Protein AF-A0A6A5QYM5-F1 (afdb_monom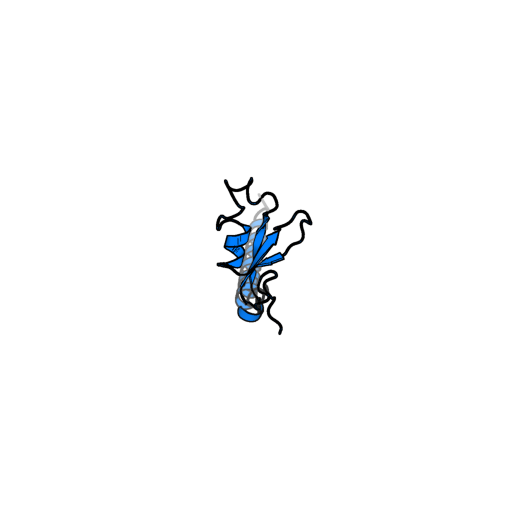er)

pLDDT: mean 82.28, std 14.34, range [40.88, 95.25]

Structure (mmCIF, N/CA/C/O backbone):
data_AF-A0A6A5QYM5-F1
#
_entry.id   AF-A0A6A5QYM5-F1
#
loop_
_atom_site.group_PDB
_atom_site.id
_atom_site.type_symbol
_atom_site.label_atom_id
_atom_site.label_alt_id
_atom_site.label_comp_id
_atom_site.label_asym_id
_atom_site.label_entity_id
_atom_site.label_seq_id
_atom_site.pdbx_PDB_ins_code
_atom_site.Cartn_x
_atom_site.Cartn_y
_atom_site.Cartn_z
_atom_site.occupancy
_atom_site.B_iso_or_equiv
_atom_site.auth_seq_id
_atom_site.auth_comp_id
_atom_site.auth_asym_id
_atom_site.auth_atom_id
_atom_site.pdbx_PDB_model_num
ATOM 1 N N . MET A 1 1 ? 19.200 -9.847 -5.127 1.00 55.03 1 MET A N 1
ATOM 2 C CA . MET A 1 1 ? 18.583 -8.742 -4.361 1.00 55.03 1 MET A CA 1
ATOM 3 C C . MET A 1 1 ? 17.318 -9.260 -3.692 1.00 55.03 1 MET A C 1
ATOM 5 O O . MET A 1 1 ? 16.563 -9.960 -4.362 1.00 55.03 1 MET A O 1
ATOM 9 N N . PRO A 1 2 ? 17.119 -9.016 -2.387 1.00 61.59 2 PRO A N 1
ATOM 10 C CA . PRO A 1 2 ? 15.967 -9.537 -1.659 1.00 61.59 2 PRO A CA 1
ATOM 11 C C . PRO A 1 2 ? 14.693 -8.757 -2.013 1.00 61.59 2 PRO A C 1
ATOM 13 O O . PRO A 1 2 ? 14.642 -7.534 -1.897 1.00 61.59 2 PRO A O 1
ATOM 16 N N . LYS A 1 3 ? 13.659 -9.480 -2.448 1.00 76.56 3 LYS A N 1
ATOM 17 C CA . LYS A 1 3 ? 12.299 -8.951 -2.634 1.00 76.56 3 LYS A CA 1
ATOM 18 C C . LYS A 1 3 ? 11.719 -8.622 -1.258 1.00 76.56 3 LYS A C 1
ATOM 20 O O . LYS A 1 3 ? 11.926 -9.395 -0.323 1.00 76.56 3 LYS A O 1
ATOM 25 N N . LYS A 1 4 ? 10.972 -7.519 -1.127 1.00 87.00 4 LYS A N 1
ATOM 26 C CA . LYS A 1 4 ? 10.243 -7.252 0.122 1.00 87.00 4 LYS A CA 1
ATOM 27 C C . LYS A 1 4 ? 9.220 -8.366 0.368 1.00 87.00 4 LYS A C 1
ATOM 29 O O . LYS A 1 4 ? 8.606 -8.885 -0.570 1.00 87.00 4 LYS A O 1
ATOM 34 N N . SER A 1 5 ? 9.071 -8.743 1.629 1.00 93.31 5 SER A N 1
ATOM 35 C CA . SER A 1 5 ? 8.081 -9.708 2.093 1.00 93.31 5 SER A CA 1
ATOM 36 C C . SER A 1 5 ? 6.788 -9.006 2.491 1.00 93.31 5 SER A C 1
ATOM 38 O O . SER A 1 5 ? 6.792 -7.866 2.951 1.00 93.31 5 SER A O 1
ATOM 40 N N . CYS A 1 6 ? 5.673 -9.704 2.289 1.00 94.94 6 CYS A N 1
ATOM 41 C CA . CYS A 1 6 ? 4.396 -9.327 2.880 1.00 94.94 6 CYS A CA 1
ATOM 42 C C . CYS A 1 6 ? 4.495 -9.399 4.412 1.00 94.94 6 CYS A C 1
ATOM 44 O O . CYS A 1 6 ? 4.929 -10.429 4.919 1.00 94.94 6 CYS A O 1
ATOM 46 N N . THR A 1 7 ? 4.047 -8.380 5.145 1.00 94.94 7 THR A N 1
ATOM 47 C CA . THR A 1 7 ? 4.062 -8.393 6.618 1.00 94.94 7 THR A CA 1
ATOM 48 C C . THR A 1 7 ? 3.182 -9.507 7.199 1.00 94.94 7 THR A C 1
ATOM 50 O O . THR A 1 7 ? 3.510 -10.072 8.232 1.00 94.94 7 THR A O 1
ATOM 53 N N . LEU A 1 8 ? 2.079 -9.866 6.530 1.00 94.00 8 LEU A N 1
ATOM 54 C CA . LEU A 1 8 ? 1.122 -10.844 7.065 1.00 94.00 8 LEU A CA 1
ATOM 55 C C . LEU A 1 8 ? 1.525 -12.292 6.773 1.00 94.00 8 LEU A C 1
ATOM 57 O O . LEU A 1 8 ? 1.569 -13.129 7.666 1.00 94.00 8 LEU A O 1
ATOM 61 N N . CYS A 1 9 ? 1.825 -12.608 5.511 1.00 94.75 9 CYS A N 1
ATOM 62 C CA . CYS A 1 9 ? 2.124 -13.982 5.092 1.00 94.75 9 CYS A CA 1
ATOM 63 C C . CYS A 1 9 ? 3.614 -14.252 4.872 1.00 94.75 9 CYS A C 1
ATOM 65 O O . CYS A 1 9 ? 3.969 -15.327 4.392 1.00 94.75 9 CYS A O 1
ATOM 67 N N . HIS A 1 10 ? 4.481 -13.267 5.133 1.00 94.38 10 HIS A N 1
ATOM 68 C CA . HIS A 1 10 ? 5.944 -13.341 5.003 1.00 94.38 10 HIS A CA 1
ATOM 69 C C . HIS A 1 10 ? 6.457 -13.749 3.613 1.00 94.38 10 HIS A C 1
ATOM 71 O O . HIS A 1 10 ? 7.656 -13.907 3.392 1.00 94.38 10 HIS A O 1
ATOM 77 N N . THR A 1 11 ? 5.560 -13.858 2.631 1.00 92.25 11 THR A N 1
ATOM 78 C CA . THR A 1 11 ? 5.896 -14.303 1.286 1.00 92.25 11 THR A CA 1
ATOM 79 C C . THR A 1 11 ? 6.542 -13.150 0.515 1.00 92.25 11 THR A C 1
ATOM 81 O O . THR A 1 11 ? 5.931 -12.078 0.411 1.00 92.25 11 THR A O 1
ATOM 84 N N . PRO A 1 12 ? 7.744 -13.335 -0.056 1.00 91.25 12 PRO A N 1
ATOM 85 C CA . PRO A 1 12 ? 8.380 -12.332 -0.900 1.00 91.25 12 PRO A CA 1
ATOM 86 C C . PRO A 1 12 ? 7.609 -12.159 -2.209 1.00 91.25 12 PRO A C 1
ATOM 88 O O . PRO A 1 12 ? 7.363 -13.132 -2.925 1.00 91.25 12 PRO A O 1
ATOM 91 N N . ARG A 1 13 ? 7.249 -10.917 -2.559 1.00 90.12 13 ARG A N 1
ATOM 92 C CA . ARG A 1 13 ? 6.553 -10.615 -3.822 1.00 90.12 13 ARG A CA 1
ATOM 93 C C . ARG A 1 13 ? 7.160 -9.404 -4.534 1.00 90.12 13 ARG A C 1
ATOM 95 O O . ARG A 1 13 ? 7.633 -8.484 -3.874 1.00 90.12 13 ARG A O 1
ATOM 102 N N . PRO A 1 14 ? 7.142 -9.383 -5.880 1.00 88.88 14 PRO A N 1
ATOM 103 C CA . PRO A 1 14 ? 7.646 -8.249 -6.657 1.00 88.88 14 PRO A CA 1
ATOM 104 C C . PRO A 1 14 ? 6.716 -7.028 -6.604 1.00 88.88 14 PRO A C 1
ATOM 106 O O . PRO A 1 14 ? 7.148 -5.922 -6.915 1.00 88.88 14 PRO A O 1
ATOM 109 N N . VAL A 1 15 ? 5.449 -7.225 -6.222 1.00 89.88 15 VAL A N 1
ATOM 110 C CA . VAL A 1 15 ? 4.432 -6.179 -6.074 1.00 89.88 15 VAL A CA 1
ATOM 111 C C . VAL A 1 15 ? 3.734 -6.360 -4.730 1.00 89.88 15 VAL A C 1
ATOM 113 O O . VAL A 1 15 ? 3.314 -7.470 -4.394 1.00 89.88 15 VAL A O 1
ATOM 116 N N . LEU A 1 16 ? 3.619 -5.275 -3.971 1.00 93.94 16 LEU A N 1
ATOM 117 C CA . LEU A 1 16 ? 2.963 -5.211 -2.668 1.00 93.94 16 LEU A CA 1
ATOM 118 C C . LEU A 1 16 ? 2.131 -3.927 -2.586 1.00 93.94 16 LEU A C 1
ATOM 120 O O . LEU A 1 16 ? 2.450 -2.930 -3.225 1.00 93.94 16 LEU A O 1
ATOM 124 N N . VAL A 1 17 ? 1.085 -3.932 -1.776 1.00 94.00 17 VAL A N 1
ATOM 125 C CA . VAL A 1 17 ? 0.325 -2.741 -1.398 1.00 94.00 17 VAL A CA 1
ATOM 126 C C . VAL A 1 17 ? 0.955 -2.167 -0.137 1.00 94.00 17 VAL A C 1
ATOM 128 O O . VAL A 1 17 ? 1.154 -2.896 0.833 1.00 94.00 17 VAL A O 1
ATOM 131 N N . ARG A 1 18 ? 1.287 -0.877 -0.148 1.00 95.06 18 ARG A N 1
ATOM 132 C CA . ARG A 1 18 ? 1.683 -0.152 1.058 1.00 95.06 18 ARG A CA 1
ATOM 133 C C . ARG A 1 18 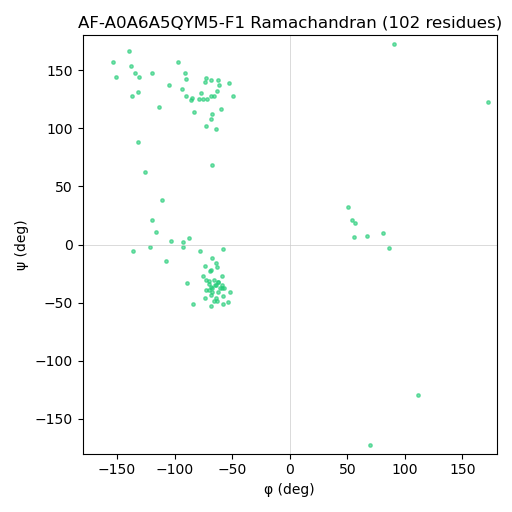? 0.417 0.356 1.742 1.00 95.06 18 ARG A C 1
ATOM 135 O O . ARG A 1 18 ? -0.356 1.063 1.106 1.00 95.06 18 ARG A O 1
ATOM 142 N N . CYS A 1 19 ? 0.204 0.031 3.010 1.00 94.81 19 CYS A N 1
ATOM 143 C CA . CYS A 1 19 ? -0.948 0.529 3.767 1.00 94.81 19 CYS A CA 1
ATOM 144 C C . CYS A 1 19 ? -0.675 0.586 5.272 1.0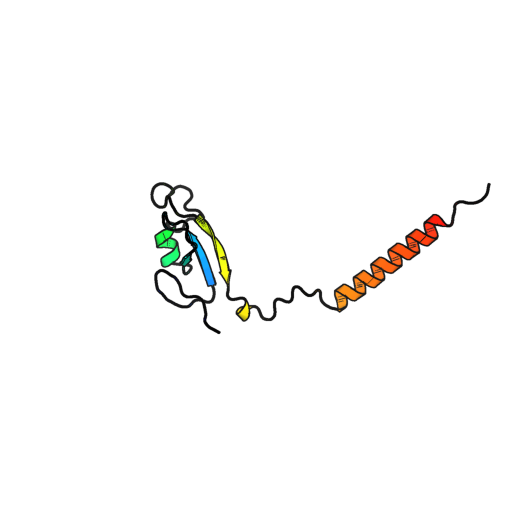0 94.81 19 CYS A C 1
ATOM 146 O O . CYS A 1 19 ? 0.197 -0.121 5.772 1.00 94.81 19 CYS A O 1
ATOM 148 N N . GLN A 1 20 ? -1.425 1.423 5.983 1.00 95.25 20 GLN A N 1
ATOM 149 C CA . GLN A 1 20 ? -1.569 1.341 7.441 1.00 95.25 20 GLN A CA 1
ATOM 150 C C . GLN A 1 20 ? -2.758 0.428 7.741 1.00 95.25 20 GLN A C 1
ATOM 152 O O . GLN A 1 20 ? -3.718 0.426 6.971 1.00 95.25 20 GLN A O 1
ATOM 157 N N . ILE A 1 21 ? -2.661 -0.391 8.787 1.00 93.19 21 ILE A N 1
ATOM 158 C CA . ILE A 1 21 ? -3.696 -1.382 9.148 1.00 93.19 21 ILE A CA 1
ATOM 159 C C . ILE A 1 21 ? -3.993 -1.406 10.652 1.00 93.19 21 ILE A C 1
ATOM 161 O O . ILE A 1 21 ? -4.879 -2.132 11.089 1.00 93.19 21 ILE A O 1
ATOM 165 N N . ASP A 1 22 ? -3.237 -0.647 11.440 1.00 91.56 22 ASP A N 1
ATOM 166 C CA . ASP A 1 22 ? -3.284 -0.635 12.895 1.00 91.56 22 ASP A CA 1
ATOM 167 C C . ASP A 1 22 ? -3.157 0.806 13.415 1.00 91.56 22 ASP A C 1
ATOM 169 O O . ASP A 1 22 ? -2.781 1.728 12.684 1.00 91.56 22 ASP A O 1
ATOM 173 N N . GLU A 1 23 ? -3.467 0.995 14.694 1.00 93.75 23 GLU A N 1
ATOM 174 C CA . GLU A 1 23 ? -3.404 2.292 15.377 1.00 93.75 23 GLU A CA 1
ATOM 175 C C . GLU A 1 23 ? -1.978 2.867 15.440 1.00 93.75 23 GLU A C 1
ATOM 177 O O . GLU A 1 23 ? -1.796 4.075 15.578 1.00 93.75 23 GLU A O 1
ATOM 182 N N . SER A 1 24 ? -0.946 2.031 15.266 1.00 94.00 24 SER A N 1
ATOM 183 C CA . SER A 1 24 ? 0.448 2.485 15.297 1.00 94.00 24 SER A CA 1
ATOM 184 C C . SER A 1 24 ? 0.814 3.382 14.111 1.00 94.00 24 SER A C 1
ATOM 186 O O . SER A 1 24 ? 1.885 3.989 14.105 1.00 94.00 24 SER A O 1
ATOM 188 N N . ALA A 1 25 ? -0.056 3.463 13.095 1.00 91.62 25 ALA A N 1
ATOM 189 C CA . ALA A 1 25 ? 0.145 4.237 11.874 1.00 91.62 25 ALA A CA 1
ATOM 190 C C . ALA A 1 25 ? 1.434 3.860 11.113 1.00 91.62 25 ALA A C 1
ATOM 192 O O . ALA A 1 25 ? 1.906 4.598 10.237 1.00 91.62 25 ALA A O 1
ATOM 193 N N . HIS A 1 26 ? 2.002 2.685 11.396 1.00 95.25 26 HIS A N 1
ATOM 194 C CA . HIS A 1 26 ? 3.143 2.173 10.659 1.00 95.25 26 HIS A CA 1
ATOM 195 C C . HIS A 1 26 ? 2.725 1.711 9.262 1.00 95.25 26 HIS A C 1
ATOM 197 O O . HIS A 1 26 ? 1.654 1.150 9.033 1.00 95.25 26 HIS A O 1
ATOM 203 N N . TRP A 1 27 ? 3.611 1.955 8.298 1.00 94.44 27 TRP A N 1
ATOM 204 C CA . TRP A 1 27 ? 3.405 1.530 6.922 1.00 94.44 27 TRP A CA 1
ATOM 205 C C . TRP A 1 27 ? 3.824 0.075 6.75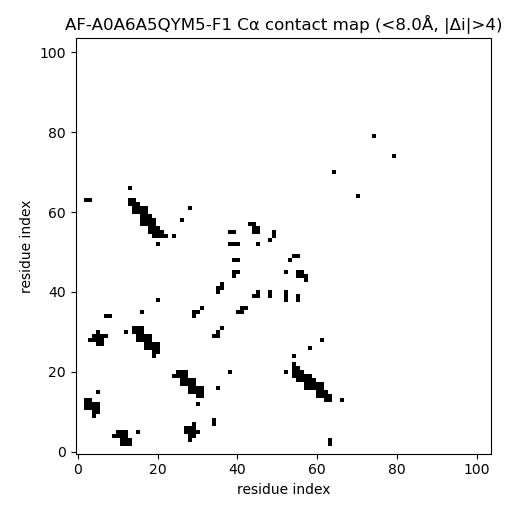1 1.00 94.44 27 TRP A C 1
ATOM 207 O O . TRP A 1 27 ? 5.010 -0.252 6.799 1.00 94.44 27 TRP A O 1
ATOM 217 N N . HIS A 1 28 ? 2.849 -0.772 6.464 1.00 95.06 28 HIS A N 1
ATOM 218 C CA . HIS A 1 28 ? 3.041 -2.180 6.155 1.00 95.06 28 HIS A CA 1
ATOM 219 C C . HIS A 1 28 ? 3.067 -2.412 4.649 1.00 95.06 28 HIS A C 1
ATOM 221 O O . HIS A 1 28 ? 2.525 -1.620 3.875 1.00 95.06 28 HIS A O 1
ATOM 227 N N . PHE A 1 29 ? 3.684 -3.517 4.229 1.00 95.12 29 PHE A N 1
ATOM 228 C CA . PHE A 1 29 ? 3.606 -3.995 2.852 1.00 95.12 29 PHE A CA 1
ATOM 229 C C . PHE A 1 29 ? 2.855 -5.320 2.832 1.00 95.12 29 PHE A C 1
ATOM 231 O O . PHE A 1 29 ? 3.311 -6.302 3.406 1.00 95.12 29 PHE A O 1
ATOM 238 N N . VAL A 1 30 ? 1.718 -5.374 2.151 1.00 95.25 30 VAL A N 1
ATOM 239 C CA . VAL A 1 30 ? 0.867 -6.569 2.068 1.00 95.25 30 VAL A CA 1
ATOM 240 C C . VAL A 1 30 ? 0.710 -7.031 0.636 1.00 95.25 30 VAL A C 1
ATOM 242 O O . VAL A 1 30 ? 0.739 -6.237 -0.300 1.00 95.25 30 VAL A O 1
ATOM 245 N N . CYS A 1 31 ? 0.570 -8.339 0.425 1.00 94.50 31 CYS A N 1
ATOM 246 C CA . CYS A 1 31 ? 0.398 -8.837 -0.930 1.00 94.50 31 CYS A CA 1
ATOM 247 C C . CYS A 1 31 ? -1.002 -8.523 -1.480 1.00 94.50 31 CYS A C 1
ATOM 249 O O . CYS A 1 31 ? -1.990 -8.700 -0.759 1.00 94.50 31 CYS A O 1
ATOM 251 N N . PRO A 1 32 ? -1.102 -8.135 -2.765 1.00 90.00 32 PRO A N 1
ATOM 252 C CA . PRO A 1 32 ? -2.393 -7.999 -3.425 1.00 90.00 32 PRO A CA 1
ATOM 253 C C . PRO A 1 32 ? -3.106 -9.360 -3.440 1.00 90.00 32 PRO A C 1
ATOM 255 O O . PRO A 1 32 ? -2.477 -10.395 -3.667 1.00 90.00 32 PRO A O 1
ATOM 258 N N . GLY A 1 33 ? -4.408 -9.369 -3.153 1.00 89.88 33 GLY A N 1
ATOM 259 C CA . GLY A 1 33 ? -5.201 -10.592 -2.997 1.00 89.88 33 GLY A CA 1
ATOM 260 C C . GLY A 1 33 ? -5.636 -10.805 -1.550 1.00 89.88 33 GLY A C 1
ATOM 261 O O . GLY A 1 33 ? -6.195 -9.893 -0.951 1.00 89.88 33 GLY A O 1
ATOM 262 N N . ALA A 1 34 ? -5.397 -11.998 -1.000 1.00 91.38 34 ALA A N 1
ATOM 263 C CA . ALA A 1 34 ? -5.940 -12.411 0.298 1.00 91.38 34 ALA A CA 1
ATOM 264 C C . ALA A 1 34 ? -5.541 -11.479 1.456 1.00 91.38 34 ALA A C 1
ATOM 266 O O . ALA A 1 34 ? -6.413 -10.987 2.160 1.00 91.38 34 ALA A O 1
ATOM 267 N N . CYS A 1 35 ? -4.245 -11.179 1.603 1.00 94.38 35 CYS A N 1
ATOM 268 C CA . CYS A 1 35 ? -3.742 -10.334 2.692 1.00 94.38 35 CYS A CA 1
ATOM 269 C C . CYS A 1 35 ? -4.234 -8.887 2.620 1.00 94.38 35 CYS A C 1
ATOM 271 O O . CYS A 1 35 ? -4.430 -8.258 3.648 1.00 94.38 35 CYS A O 1
ATOM 273 N N . TRP A 1 36 ? -4.401 -8.339 1.416 1.00 93.69 36 TRP A N 1
ATOM 274 C CA . TRP A 1 36 ? -4.955 -6.996 1.261 1.00 93.69 36 TRP A CA 1
ATOM 275 C C . TRP A 1 36 ? -6.462 -6.984 1.540 1.00 93.69 36 TRP A C 1
ATOM 277 O O . TRP A 1 36 ? -6.930 -6.169 2.327 1.00 93.69 36 TRP A O 1
ATOM 287 N N . ARG A 1 37 ? -7.212 -7.946 0.985 1.00 91.44 37 ARG A N 1
ATOM 288 C CA . ARG A 1 37 ? -8.653 -8.074 1.244 1.00 91.44 37 ARG A CA 1
ATOM 289 C C . ARG A 1 37 ? -8.965 -8.265 2.727 1.00 91.44 37 ARG A C 1
ATOM 291 O O . ARG A 1 37 ? -9.965 -7.733 3.184 1.00 91.44 37 ARG A O 1
ATOM 298 N N . SER A 1 38 ? -8.116 -8.973 3.474 1.00 91.25 38 SER A N 1
ATOM 299 C CA . SER A 1 38 ? -8.322 -9.178 4.911 1.00 91.25 38 SER A CA 1
ATOM 300 C C . SER A 1 38 ? -8.153 -7.910 5.752 1.00 91.25 38 SER A C 1
ATOM 302 O O . SER A 1 38 ? -8.660 -7.879 6.863 1.00 91.25 38 SER A O 1
ATOM 304 N N . VAL A 1 39 ? -7.439 -6.889 5.260 1.00 90.31 39 VAL A N 1
ATOM 305 C CA . VAL A 1 39 ? -7.195 -5.635 6.006 1.00 90.31 39 VAL A CA 1
ATOM 306 C C . VAL A 1 39 ? -7.972 -4.432 5.476 1.00 90.31 39 VAL A C 1
ATOM 308 O O . VAL A 1 39 ? -8.020 -3.414 6.152 1.00 90.31 39 VAL A O 1
ATOM 311 N N . SER A 1 40 ? -8.538 -4.519 4.270 1.00 88.00 40 SER A N 1
ATOM 312 C CA . SER A 1 40 ? -9.304 -3.430 3.645 1.00 88.00 40 SER A CA 1
ATOM 313 C C . SER A 1 40 ? -10.744 -3.803 3.287 1.00 88.00 40 SER A C 1
ATOM 315 O O . SER A 1 40 ? -11.456 -3.006 2.678 1.00 88.00 40 SER A O 1
ATOM 317 N N . GLY A 1 41 ? -11.147 -5.054 3.522 1.00 86.25 41 GLY A N 1
ATOM 318 C CA . GLY A 1 41 ? -12.392 -5.615 2.986 1.00 86.25 41 GLY A CA 1
ATOM 319 C C . GLY A 1 41 ? -12.387 -5.778 1.460 1.00 86.25 41 GLY A C 1
ATOM 320 O O . GLY A 1 41 ? -13.407 -6.104 0.862 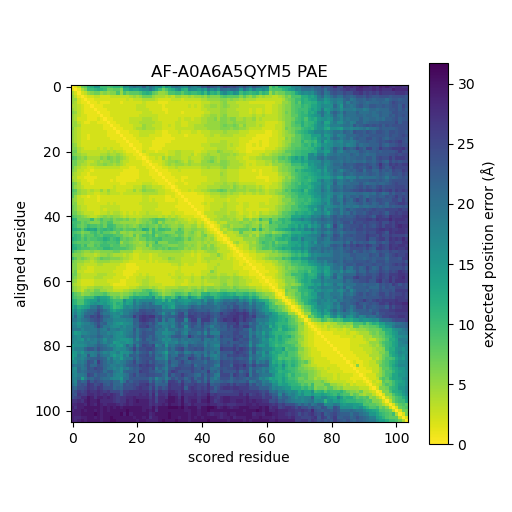1.00 86.25 41 GLY A O 1
ATOM 321 N N . GLY A 1 42 ? -11.245 -5.552 0.798 1.00 84.06 42 GLY A N 1
ATOM 322 C CA . GLY A 1 42 ? -11.139 -5.533 -0.662 1.00 84.06 42 GLY A CA 1
ATOM 323 C C . GLY A 1 42 ? -11.575 -4.215 -1.304 1.00 84.06 42 GLY A C 1
ATOM 324 O O . GLY A 1 42 ? -11.665 -4.154 -2.529 1.00 84.06 42 GLY A O 1
ATOM 325 N N . VAL A 1 43 ? -11.807 -3.173 -0.501 1.00 82.56 43 VAL A N 1
ATOM 326 C CA . VAL A 1 43 ? -12.177 -1.832 -0.964 1.00 82.56 43 VAL A CA 1
ATOM 327 C C . VAL A 1 43 ? -10.977 -0.895 -0.829 1.00 82.56 43 VAL A C 1
ATOM 329 O O . VAL A 1 43 ? -10.245 -0.930 0.162 1.00 82.56 43 VAL A O 1
A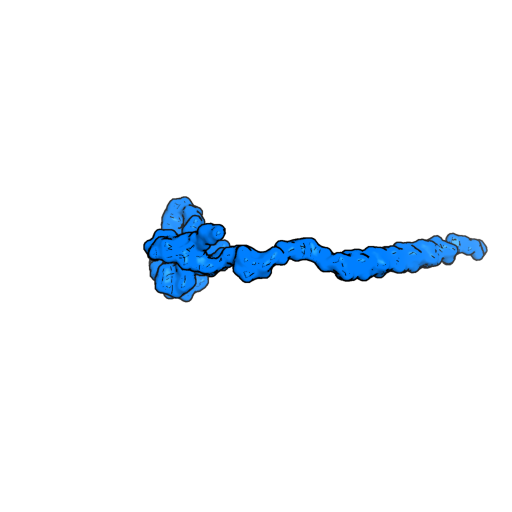TOM 332 N N . GLU A 1 44 ? -10.742 -0.067 -1.845 1.00 76.38 44 GLU A N 1
ATOM 333 C CA . GLU A 1 44 ? -9.710 0.973 -1.799 1.00 76.38 44 GLU A CA 1
ATOM 334 C C . GLU A 1 44 ? -10.094 2.028 -0.744 1.00 76.38 44 GLU A C 1
ATOM 336 O O . GLU A 1 44 ? -11.237 2.483 -0.701 1.00 76.38 44 GLU A O 1
ATOM 341 N N . ASP A 1 45 ? -9.164 2.328 0.169 1.00 74.94 45 ASP A N 1
ATOM 342 C CA . ASP A 1 45 ? -9.377 3.154 1.373 1.00 74.94 45 ASP A CA 1
ATOM 343 C C . ASP A 1 45 ? -10.518 2.718 2.308 1.00 74.94 45 ASP A C 1
ATOM 345 O O . ASP A 1 45 ? -10.992 3.514 3.112 1.00 74.94 45 ASP A O 1
ATOM 349 N N . ALA A 1 46 ? -10.953 1.452 2.242 1.00 76.25 46 ALA A N 1
ATOM 350 C CA . ALA A 1 46 ? -12.045 0.933 3.073 1.00 76.25 46 ALA A CA 1
ATOM 351 C C . ALA A 1 46 ? -13.309 1.821 3.038 1.00 76.25 46 ALA A C 1
ATOM 353 O O . ALA A 1 46 ? -14.042 1.927 4.020 1.00 76.25 46 ALA A O 1
ATOM 354 N N . LYS A 1 47 ? -13.579 2.475 1.899 1.00 76.75 47 LYS A N 1
ATOM 355 C CA . LYS A 1 47 ? -14.705 3.402 1.753 1.00 76.75 47 LYS A CA 1
ATOM 356 C C . LYS A 1 47 ? -16.033 2.684 2.014 1.00 76.75 47 LYS A C 1
ATOM 358 O O . LYS A 1 47 ? -16.406 1.776 1.276 1.00 76.75 47 LYS A O 1
ATOM 363 N N . GLY A 1 48 ? -16.750 3.109 3.054 1.00 80.94 48 GLY A N 1
ATOM 364 C CA . GL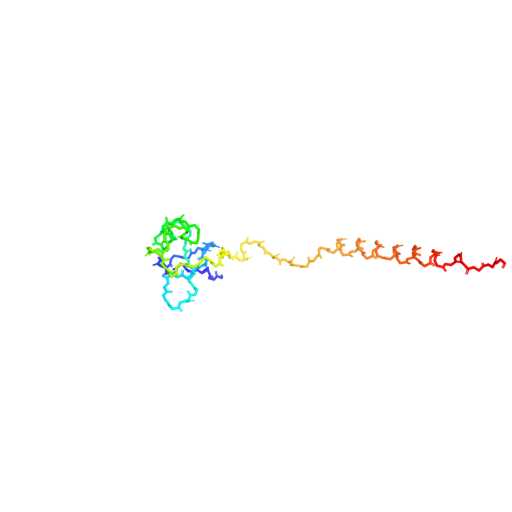Y A 1 48 ? -17.989 2.461 3.510 1.00 80.94 48 GLY A CA 1
ATOM 365 C C . GLY A 1 48 ? -17.788 1.297 4.490 1.00 80.94 48 GLY A C 1
ATOM 366 O O . GLY A 1 48 ? -18.770 0.773 4.998 1.00 80.94 48 GLY A O 1
ATOM 367 N N . LEU A 1 49 ? -16.538 0.938 4.796 1.00 83.00 49 LEU A N 1
ATOM 368 C CA . LEU A 1 49 ? -16.138 -0.043 5.811 1.00 83.00 49 LEU A CA 1
ATOM 369 C C . LEU A 1 49 ? -15.258 0.598 6.898 1.00 83.00 49 LEU A C 1
ATOM 371 O O . LEU A 1 49 ? -14.537 -0.094 7.608 1.00 83.00 49 LEU A O 1
ATOM 375 N N . GLU A 1 50 ? -15.313 1.923 7.052 1.00 80.75 50 GLU A N 1
ATOM 376 C CA . GLU A 1 50 ? -14.504 2.676 8.022 1.00 80.75 50 GLU A CA 1
ATOM 377 C C . GLU A 1 50 ? -14.747 2.222 9.472 1.00 80.75 50 GLU A C 1
ATOM 379 O O . GLU A 1 50 ? -13.848 2.308 10.299 1.00 80.75 50 GLU A O 1
ATOM 384 N N . GLY A 1 51 ? -15.938 1.694 9.779 1.00 83.25 51 GLY A N 1
ATOM 385 C CA . GLY A 1 51 ? -16.231 1.097 11.085 1.00 83.25 51 GLY A CA 1
ATOM 386 C C . GLY A 1 51 ? -15.549 -0.257 11.317 1.00 83.25 51 GLY A C 1
ATOM 387 O O . GLY A 1 51 ? -15.214 -0.580 12.452 1.00 83.25 51 GLY A O 1
ATOM 388 N N . GLU A 1 52 ? -15.313 -1.036 10.258 1.00 85.81 52 GLU A N 1
ATOM 389 C CA . GLU A 1 52 ? -14.647 -2.347 10.327 1.00 85.81 52 GLU A CA 1
ATOM 390 C C . GLU A 1 52 ? -13.123 -2.224 10.199 1.00 85.81 52 GLU A C 1
ATOM 392 O O . GLU A 1 52 ? -12.379 -2.972 10.833 1.00 85.81 52 GLU A O 1
ATOM 397 N N . PHE A 1 53 ? -12.649 -1.244 9.423 1.00 88.12 53 PHE A N 1
ATOM 398 C CA . PHE A 1 53 ? -11.231 -0.978 9.182 1.00 88.12 53 PHE A CA 1
ATOM 399 C C . PHE A 1 53 ? -10.866 0.486 9.500 1.00 88.12 53 PHE A C 1
ATOM 401 O O . PHE A 1 53 ? -10.413 1.220 8.616 1.00 88.12 53 PHE A O 1
ATOM 408 N N . PRO A 1 54 ? -11.013 0.935 10.762 1.00 89.62 54 PRO A N 1
ATOM 409 C CA . PRO A 1 54 ? -10.859 2.349 11.137 1.00 89.62 54 PRO A CA 1
ATOM 410 C C . PRO A 1 54 ? -9.452 2.897 10.886 1.00 89.62 54 PRO A C 1
ATOM 412 O O . PRO A 1 54 ? -9.273 4.066 10.537 1.00 89.62 54 PRO A O 1
ATOM 415 N N . TRP A 1 55 ? -8.450 2.031 11.016 1.00 90.12 55 TRP A N 1
ATOM 416 C CA . TRP A 1 55 ? -7.037 2.375 10.874 1.00 90.12 55 TRP A CA 1
ATOM 417 C C . TRP A 1 55 ? -6.498 2.164 9.461 1.00 90.12 55 TRP A C 1
ATOM 419 O O . TRP A 1 55 ? -5.326 2.439 9.195 1.00 90.12 55 TRP A O 1
ATOM 429 N N . TYR A 1 56 ? -7.329 1.661 8.544 1.00 92.44 56 TYR A N 1
ATOM 430 C CA . TYR A 1 56 ? -6.872 1.366 7.200 1.00 92.44 56 TYR A CA 1
ATOM 431 C C . TYR A 1 56 ? -6.623 2.651 6.407 1.00 92.44 56 TYR A C 1
ATOM 433 O O . TYR A 1 56 ? -7.505 3.501 6.268 1.00 92.44 56 TYR A O 1
ATOM 441 N N . ARG A 1 57 ? -5.409 2.792 5.867 1.00 92.50 57 ARG A N 1
ATOM 442 C CA . ARG A 1 57 ? -5.038 3.891 4.959 1.00 92.50 57 ARG A CA 1
ATOM 443 C C . ARG A 1 57 ? -4.227 3.364 3.793 1.00 92.50 57 ARG A C 1
ATOM 445 O O . ARG A 1 57 ? -3.203 2.701 3.998 1.00 92.50 57 ARG A O 1
ATOM 452 N N . TYR A 1 58 ? -4.643 3.682 2.572 1.00 93.44 58 TYR A N 1
ATOM 453 C CA . TYR A 1 58 ? -3.905 3.302 1.378 1.00 93.44 58 TYR A CA 1
ATOM 454 C C . TYR A 1 58 ? -2.674 4.199 1.170 1.00 93.44 58 TYR A C 1
ATOM 456 O O . TYR A 1 58 ? -2.734 5.423 1.219 1.00 93.44 58 TYR A O 1
ATOM 464 N N . GLY A 1 59 ? -1.520 3.572 0.938 1.00 92.94 59 GLY A N 1
ATOM 465 C CA . GLY A 1 59 ? -0.222 4.229 0.738 1.00 92.94 59 GLY A CA 1
ATOM 466 C C . GLY A 1 59 ? 0.375 4.016 -0.651 1.00 92.94 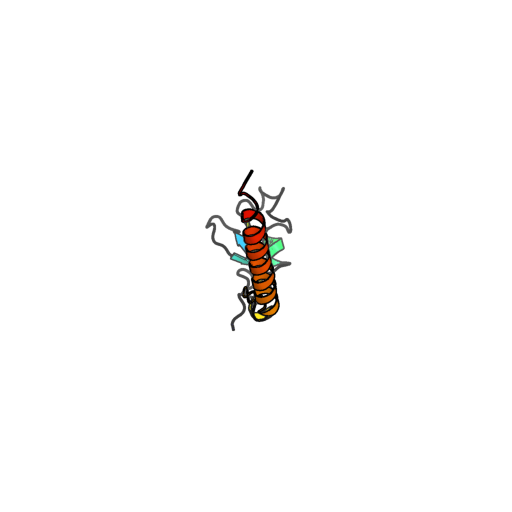59 GLY A C 1
ATOM 467 O O . GLY A 1 59 ? 1.557 4.307 -0.856 1.00 92.94 59 GLY A O 1
ATOM 468 N N . GLY A 1 60 ? -0.410 3.477 -1.588 1.00 92.50 60 GLY A N 1
ATOM 469 C CA . GLY A 1 60 ? 0.009 3.196 -2.956 1.00 92.50 60 GLY A CA 1
ATOM 470 C C . GLY A 1 60 ? 0.594 1.799 -3.177 1.00 92.50 60 GLY A C 1
ATOM 471 O O . GLY A 1 60 ? 0.858 1.019 -2.259 1.00 92.50 60 GLY A O 1
ATOM 472 N N . MET A 1 61 ? 0.830 1.485 -4.449 1.00 92.62 61 MET A N 1
ATOM 473 C CA . MET A 1 61 ? 1.436 0.226 -4.870 1.00 92.62 61 MET A CA 1
ATOM 474 C C . MET A 1 61 ? 2.966 0.320 -4.812 1.00 92.62 61 MET A C 1
ATOM 476 O O . MET A 1 61 ? 3.578 1.181 -5.444 1.00 92.62 61 MET A O 1
ATOM 480 N N . TRP A 1 62 ? 3.599 -0.610 -4.109 1.00 90.94 62 TRP A N 1
ATOM 481 C CA . TRP A 1 62 ? 5.039 -0.817 -4.140 1.00 90.94 62 TRP A CA 1
ATOM 482 C C . TRP A 1 62 ? 5.403 -1.887 -5.166 1.00 90.94 62 TRP A C 1
ATOM 484 O O . TRP A 1 62 ? 4.799 -2.959 -5.210 1.00 90.94 62 TRP A O 1
ATOM 494 N N . LYS A 1 63 ? 6.414 -1.604 -5.986 1.00 88.12 63 LYS A N 1
ATOM 495 C CA . LYS A 1 63 ? 6.960 -2.536 -6.973 1.00 88.12 63 LYS A CA 1
ATOM 496 C C . LYS A 1 63 ? 8.475 -2.575 -6.848 1.00 88.12 63 LYS A C 1
ATOM 498 O O . LYS A 1 63 ? 9.108 -1.550 -6.579 1.00 88.12 63 LYS A O 1
ATOM 503 N N . ASP A 1 64 ? 9.051 -3.750 -7.052 1.00 82.38 64 ASP A N 1
ATOM 504 C CA . ASP A 1 64 ? 10.497 -3.907 -7.132 1.00 82.38 64 ASP A CA 1
ATOM 505 C C . ASP A 1 64 ? 11.019 -3.231 -8.407 1.00 82.38 64 ASP A C 1
ATOM 507 O O . ASP A 1 64 ? 10.830 -3.727 -9.515 1.00 82.38 64 ASP A O 1
ATOM 511 N N . ARG A 1 65 ? 11.708 -2.097 -8.239 1.00 71.62 65 ARG A N 1
ATOM 512 C CA . ARG A 1 65 ? 12.269 -1.306 -9.347 1.00 71.62 65 ARG A CA 1
ATOM 513 C C . ARG A 1 65 ? 13.346 -2.057 -10.132 1.00 71.62 65 ARG A C 1
ATOM 515 O O . ARG A 1 65 ? 13.685 -1.639 -11.232 1.00 71.62 65 ARG A O 1
ATOM 522 N N . SER A 1 66 ? 13.880 -3.150 -9.585 1.00 66.50 66 SER A N 1
ATOM 523 C CA . SER A 1 66 ? 14.824 -4.024 -10.288 1.00 66.50 66 SER A CA 1
ATOM 524 C C . SER A 1 66 ? 14.149 -4.799 -11.425 1.00 66.50 66 SER A C 1
ATOM 526 O O . SER A 1 66 ? 14.834 -5.235 -12.346 1.00 66.50 66 SER A O 1
ATOM 528 N N . ALA A 1 67 ? 12.822 -4.974 -11.372 1.00 61.28 67 ALA A N 1
ATOM 529 C CA . ALA A 1 67 ? 12.054 -5.653 -12.413 1.00 61.28 67 ALA A CA 1
ATOM 530 C C . ALA A 1 67 ? 11.850 -4.785 -13.668 1.00 61.28 67 ALA A C 1
ATOM 532 O O . ALA A 1 67 ? 11.733 -5.323 -14.763 1.00 61.28 67 ALA A O 1
ATOM 533 N N . ASP A 1 68 ? 11.859 -3.457 -13.523 1.00 61.62 68 ASP A N 1
ATOM 534 C CA . ASP A 1 68 ? 11.591 -2.505 -14.611 1.00 61.62 68 ASP A CA 1
ATOM 535 C C . ASP A 1 68 ? 12.851 -2.127 -15.427 1.00 61.62 68 ASP A C 1
ATOM 537 O O . ASP A 1 68 ? 12.803 -1.266 -16.307 1.00 61.62 68 ASP A O 1
ATOM 541 N N . GLY A 1 69 ? 14.004 -2.755 -15.155 1.00 61.59 69 GLY A N 1
ATOM 542 C CA . GLY A 1 69 ? 15.291 -2.360 -15.738 1.00 61.59 69 GLY A CA 1
ATOM 543 C C . GLY A 1 69 ? 15.783 -1.006 -15.201 1.00 61.59 69 GLY A C 1
ATOM 544 O O . GLY A 1 69 ? 15.220 -0.468 -14.245 1.00 61.59 69 GLY A O 1
ATOM 545 N N . PRO A 1 70 ? 16.866 -0.420 -15.748 1.00 58.78 70 PRO A N 1
ATOM 546 C CA . PRO A 1 70 ? 17.326 0.886 -15.298 1.00 58.78 70 PRO A CA 1
ATOM 547 C C . PRO A 1 70 ? 16.257 1.936 -15.619 1.00 58.78 70 PRO A C 1
ATOM 549 O O . PRO A 1 70 ? 16.190 2.442 -16.739 1.00 58.78 70 PRO A O 1
ATOM 552 N N . VAL A 1 71 ? 15.451 2.296 -14.614 1.00 57.97 71 VAL A N 1
ATOM 553 C CA . VAL A 1 71 ? 14.518 3.431 -14.633 1.00 57.97 71 VAL A CA 1
ATOM 554 C C . VAL A 1 71 ? 15.314 4.731 -14.669 1.00 57.97 71 VAL A C 1
ATOM 556 O O . VAL A 1 71 ? 15.418 5.491 -13.706 1.00 57.97 71 VAL A O 1
ATOM 559 N N . SER A 1 72 ? 15.982 4.970 -15.792 1.00 58.38 72 SER A N 1
ATOM 560 C CA . SER A 1 72 ? 16.750 6.177 -15.977 1.00 58.38 72 SER A CA 1
ATOM 561 C C . SER A 1 72 ? 15.767 7.319 -16.178 1.00 58.38 72 SER A C 1
ATOM 563 O O . SER A 1 72 ? 15.275 7.552 -17.276 1.00 58.38 72 SER A O 1
ATOM 565 N N . ALA A 1 73 ? 15.566 8.109 -15.124 1.00 64.06 73 ALA A N 1
ATOM 566 C CA . ALA A 1 73 ? 15.056 9.473 -15.245 1.00 64.06 73 ALA A CA 1
ATOM 567 C C . ALA A 1 73 ? 15.961 10.351 -16.147 1.00 64.06 73 ALA A C 1
ATOM 569 O O . ALA A 1 73 ? 15.646 11.510 -16.422 1.00 64.06 73 ALA A O 1
ATOM 570 N N . LYS A 1 74 ? 17.101 9.821 -16.631 1.00 70.00 74 LYS A N 1
ATOM 571 C CA . LYS A 1 74 ? 17.924 10.469 -17.646 1.00 70.00 74 LYS A CA 1
ATOM 572 C C . LYS A 1 74 ? 17.172 10.501 -18.966 1.00 70.00 74 LYS A C 1
ATOM 574 O O . LYS A 1 74 ? 16.993 9.494 -19.648 1.00 70.00 74 LYS A O 1
ATOM 579 N N . LYS A 1 75 ? 16.825 11.722 -19.359 1.00 76.06 75 LYS A N 1
ATOM 580 C CA . LYS A 1 75 ? 16.317 12.039 -20.687 1.00 76.06 75 LYS A CA 1
ATOM 581 C C . LYS A 1 75 ? 17.238 11.428 -21.758 1.00 76.06 75 LYS A C 1
ATOM 583 O O . LYS A 1 75 ? 18.448 11.680 -21.707 1.00 76.06 75 LYS A O 1
ATOM 588 N N . PRO A 1 76 ? 16.705 10.660 -22.726 1.00 84.31 76 PRO A N 1
ATOM 589 C CA . PRO A 1 76 ? 17.514 10.068 -23.786 1.00 84.31 76 PRO A CA 1
ATOM 590 C C . PRO A 1 76 ? 18.368 11.128 -24.493 1.00 84.31 76 PRO A C 1
ATOM 592 O O . PRO A 1 76 ? 17.884 12.230 -24.772 1.00 84.31 76 PRO A O 1
ATOM 595 N N . LYS A 1 77 ? 19.631 10.803 -24.815 1.00 85.44 77 LYS A N 1
ATOM 596 C CA . LYS A 1 77 ? 20.584 11.748 -25.440 1.00 85.44 77 LYS A CA 1
ATOM 597 C C . LYS A 1 77 ? 20.000 12.426 -26.688 1.00 85.44 77 LYS A C 1
ATOM 599 O O . LYS A 1 77 ? 20.140 13.638 -26.832 1.00 85.44 77 LYS A O 1
ATOM 604 N N . LYS A 1 78 ? 19.272 11.666 -27.518 1.00 87.62 78 LYS A N 1
ATOM 605 C CA . LYS A 1 78 ? 18.582 12.161 -28.723 1.00 87.62 78 LYS A CA 1
ATOM 606 C C . LYS A 1 78 ? 17.585 13.281 -28.405 1.00 87.62 78 LYS A C 1
ATOM 608 O O . LYS A 1 78 ? 17.582 14.315 -29.064 1.00 87.62 78 LYS A O 1
ATOM 613 N N . VAL A 1 79 ? 16.785 13.113 -27.351 1.00 87.44 79 VAL A N 1
ATOM 614 C CA . VAL A 1 79 ? 15.794 14.115 -26.929 1.00 87.44 79 VAL A CA 1
ATOM 615 C C . VAL A 1 79 ? 16.485 15.356 -26.352 1.00 87.44 79 VAL A C 1
ATOM 617 O O . VAL A 1 79 ? 16.074 16.475 -26.645 1.00 87.44 79 VAL A O 1
ATOM 620 N N . LYS A 1 80 ? 17.569 15.181 -25.581 1.00 89.94 80 LYS A N 1
ATOM 621 C CA . LYS A 1 80 ? 18.365 16.304 -25.052 1.00 89.94 80 LYS A CA 1
ATOM 622 C C . LYS A 1 80 ? 19.001 17.141 -26.172 1.00 89.94 80 LYS A C 1
ATOM 624 O O . LYS A 1 80 ? 19.005 18.364 -26.076 1.00 89.94 80 LYS A O 1
ATOM 629 N N . GLN A 1 81 ? 19.525 16.501 -27.221 1.00 91.62 81 GLN A N 1
ATOM 630 C CA . GLN A 1 81 ? 20.095 17.200 -28.378 1.00 91.62 81 GLN A CA 1
ATOM 631 C C . GLN A 1 81 ? 19.035 17.976 -29.158 1.00 91.62 81 GLN A C 1
ATOM 633 O O . GLN A 1 81 ? 19.238 19.162 -29.398 1.00 91.62 81 GLN A O 1
ATOM 638 N N . ARG A 1 82 ? 17.896 17.348 -29.481 1.00 92.19 82 ARG A N 1
ATOM 639 C CA . ARG A 1 82 ? 16.801 18.006 -30.207 1.00 92.19 82 ARG A CA 1
ATOM 640 C C . ARG A 1 82 ? 16.358 19.302 -29.522 1.00 92.19 82 ARG A C 1
ATOM 642 O O . ARG A 1 82 ? 16.348 20.348 -30.152 1.00 92.19 82 ARG A O 1
ATOM 649 N N . GLN A 1 83 ? 16.103 19.258 -28.214 1.00 91.12 83 GLN A N 1
ATOM 650 C CA . GLN A 1 83 ? 15.690 20.452 -27.468 1.00 91.12 83 GLN A CA 1
ATOM 651 C C . GLN A 1 83 ? 16.774 21.532 -27.386 1.00 91.12 83 GLN A C 1
ATOM 653 O O . GLN A 1 83 ? 16.458 22.716 -27.313 1.00 91.12 83 GLN A O 1
ATOM 658 N N . LYS A 1 84 ? 18.057 21.145 -27.391 1.00 92.94 84 LYS A N 1
ATOM 659 C CA . LYS A 1 84 ? 19.165 22.108 -27.437 1.00 92.94 84 LYS A CA 1
ATOM 660 C C . LYS A 1 84 ? 19.202 22.846 -28.778 1.00 92.94 84 LYS A C 1
ATOM 662 O O . LYS A 1 84 ? 19.502 24.034 -28.781 1.00 92.94 84 LYS A O 1
ATOM 667 N N . VAL A 1 85 ? 18.906 22.156 -29.881 1.00 93.19 85 VAL A N 1
ATOM 668 C CA . VAL A 1 85 ? 18.800 22.766 -31.217 1.00 93.19 85 VAL A CA 1
ATOM 669 C C . VAL A 1 85 ? 17.581 23.685 -31.278 1.00 93.19 85 VAL A C 1
ATOM 671 O O . VAL A 1 85 ? 17.753 24.873 -31.510 1.00 93.19 85 VAL A O 1
ATOM 674 N N . GLU A 1 86 ? 16.392 23.190 -30.924 1.00 92.12 86 GLU A N 1
ATOM 675 C CA . GLU A 1 86 ? 15.148 23.986 -30.920 1.00 92.12 86 GLU A CA 1
ATOM 676 C C . GLU A 1 86 ? 15.255 25.235 -30.022 1.00 92.12 86 GLU A C 1
ATOM 678 O O . GLU A 1 86 ? 14.753 26.309 -30.351 1.00 92.12 86 GLU A O 1
ATOM 683 N N . GLY A 1 87 ? 15.937 25.115 -28.877 1.00 90.94 87 GLY A N 1
ATOM 684 C CA . GLY A 1 87 ? 16.200 26.236 -27.977 1.00 90.94 87 GLY A CA 1
ATOM 685 C C . GLY A 1 87 ? 17.147 27.278 -28.574 1.00 90.94 87 GLY A C 1
ATOM 686 O O . GLY A 1 87 ? 16.890 28.472 -28.426 1.00 90.94 87 GLY A O 1
ATOM 687 N N . LYS A 1 88 ? 18.209 26.841 -29.267 1.00 89.62 88 LYS A N 1
ATOM 688 C CA . LYS A 1 88 ? 19.123 27.736 -29.992 1.00 89.62 88 LYS A CA 1
ATOM 689 C C . LYS A 1 88 ? 18.404 28.469 -31.119 1.00 89.62 88 LYS A C 1
ATOM 691 O O . LYS A 1 88 ? 18.443 29.691 -31.134 1.00 89.62 88 LYS A O 1
ATOM 696 N N . GLU A 1 89 ? 17.652 27.753 -31.950 1.00 90.25 89 GLU A N 1
ATOM 697 C CA . GLU A 1 89 ? 16.884 28.350 -33.048 1.00 90.25 89 GLU A CA 1
ATOM 698 C C . GLU A 1 89 ? 15.867 29.383 -32.542 1.00 90.25 89 GLU A C 1
ATOM 700 O O . GLU A 1 89 ? 15.661 30.423 -33.164 1.00 90.25 89 GLU A O 1
ATOM 705 N N . ARG A 1 90 ? 15.231 29.133 -31.387 1.00 84.56 90 ARG A N 1
ATOM 706 C CA . ARG A 1 90 ? 14.309 30.094 -30.762 1.00 84.56 90 ARG A CA 1
ATOM 707 C C . ARG A 1 90 ? 15.026 31.337 -30.231 1.00 84.56 90 ARG A C 1
ATOM 709 O O . ARG A 1 90 ? 14.455 32.422 -30.294 1.00 84.56 90 ARG A O 1
ATOM 716 N N . LEU A 1 91 ? 16.231 31.185 -29.686 1.00 81.69 91 LEU A N 1
ATOM 717 C CA . LEU A 1 91 ? 17.070 32.302 -29.242 1.00 81.69 91 LEU A CA 1
ATOM 718 C C . LEU A 1 91 ? 17.562 33.132 -30.432 1.00 81.69 91 LEU A C 1
ATOM 720 O O . LEU A 1 91 ? 17.464 34.353 -30.390 1.00 81.69 91 LEU A O 1
ATOM 724 N N . GLU A 1 92 ? 18.002 32.480 -31.507 1.00 81.25 92 GLU A N 1
ATOM 725 C CA . GLU A 1 92 ? 18.447 33.139 -32.739 1.00 81.25 92 GLU A CA 1
ATOM 726 C C . GLU A 1 92 ? 17.298 33.897 -33.412 1.00 81.25 92 GLU A C 1
ATOM 728 O O . GLU A 1 92 ? 17.442 35.079 -33.711 1.00 81.25 92 GLU A O 1
ATOM 733 N N . LYS A 1 93 ? 16.112 33.287 -33.543 1.00 73.88 93 LYS A N 1
ATOM 734 C CA . LYS A 1 93 ? 14.923 33.970 -34.088 1.00 73.88 93 LYS A CA 1
ATOM 735 C C . LYS A 1 93 ? 14.498 35.187 -33.261 1.00 73.88 93 LYS A C 1
ATOM 737 O O . LYS A 1 93 ? 14.109 36.196 -33.834 1.00 73.88 93 LYS A O 1
ATOM 742 N N . LYS A 1 94 ? 14.600 35.119 -31.928 1.00 71.06 94 LYS A N 1
ATOM 743 C CA . LYS A 1 94 ? 14.333 36.269 -31.043 1.00 71.06 94 LYS A CA 1
ATOM 744 C C . LYS A 1 94 ? 15.393 37.370 -31.150 1.00 71.06 94 LYS A C 1
ATOM 746 O O . LYS A 1 94 ? 15.065 38.533 -30.960 1.00 71.06 94 LYS A O 1
ATOM 751 N N . GLY A 1 95 ? 16.647 37.013 -31.429 1.00 61.12 95 GLY A N 1
ATOM 752 C CA . GLY A 1 95 ? 17.722 37.981 -31.658 1.00 61.12 95 GLY A CA 1
ATOM 753 C C . GLY A 1 95 ? 17.570 38.740 -32.979 1.00 61.12 95 GLY A C 1
ATOM 754 O O . GLY A 1 95 ? 17.888 39.920 -33.036 1.00 61.12 95 GLY A O 1
ATOM 755 N N . VAL A 1 96 ? 17.035 38.084 -34.014 1.00 59.00 96 VAL A N 1
ATOM 756 C CA . VAL A 1 96 ? 16.752 38.702 -35.323 1.00 59.00 96 VAL A CA 1
ATOM 757 C C . VAL A 1 96 ? 15.544 39.649 -35.254 1.00 59.00 96 VAL A C 1
ATOM 759 O O . VAL A 1 96 ? 15.587 40.729 -35.830 1.00 59.00 96 VAL A O 1
ATOM 762 N N . ASP A 1 97 ? 14.500 39.285 -34.504 1.00 54.12 97 ASP A N 1
ATOM 763 C CA . ASP A 1 97 ? 13.293 40.105 -34.286 1.00 54.12 97 ASP A CA 1
ATOM 764 C C . ASP A 1 97 ? 13.577 41.422 -33.526 1.00 54.12 97 ASP A C 1
ATOM 766 O O . ASP A 1 97 ? 13.015 42.464 -33.852 1.00 54.12 97 ASP A O 1
ATOM 770 N N . MET A 1 98 ? 14.530 41.422 -32.584 1.00 50.94 98 MET A N 1
ATOM 771 C CA . MET A 1 98 ? 14.935 42.622 -31.828 1.00 50.94 98 MET A CA 1
ATOM 772 C C . MET A 1 98 ? 15.864 43.574 -32.615 1.00 50.94 98 MET A C 1
ATOM 774 O O . MET A 1 98 ? 16.201 44.648 -32.124 1.00 50.94 98 MET A O 1
ATOM 778 N N . GLY A 1 99 ? 16.297 43.189 -33.822 1.00 51.56 99 GLY A N 1
ATOM 779 C CA . GLY A 1 99 ? 17.202 43.969 -34.675 1.00 51.56 99 GLY A CA 1
ATOM 780 C C . GLY A 1 99 ? 16.515 44.896 -35.685 1.00 51.56 99 GLY A C 1
ATOM 781 O O . GLY A 1 99 ? 17.210 45.542 -36.460 1.00 51.56 99 GLY A O 1
ATOM 782 N N . CYS A 1 100 ? 15.178 44.965 -35.704 1.00 48.41 100 CYS A N 1
ATOM 783 C CA . CYS A 1 100 ? 14.408 45.752 -36.679 1.00 48.41 100 CYS A CA 1
ATOM 784 C C . CYS A 1 100 ? 13.688 46.971 -36.055 1.00 48.41 100 CYS A C 1
ATOM 786 O O . CYS A 1 100 ? 12.560 47.285 -36.429 1.00 48.41 100 CYS A O 1
ATOM 788 N N . VAL A 1 101 ? 14.318 47.662 -35.093 1.00 52.81 101 VAL A N 1
ATOM 789 C CA . VAL A 1 101 ? 13.853 48.976 -34.596 1.00 52.81 101 VAL A CA 1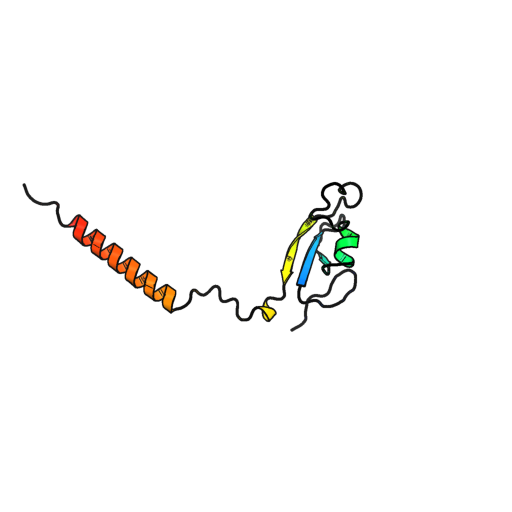
ATOM 790 C C . VAL A 1 101 ? 15.030 49.962 -34.546 1.00 52.81 101 VAL A C 1
ATOM 792 O O . VAL A 1 101 ? 15.728 50.030 -33.536 1.00 52.81 101 VAL A O 1
ATOM 795 N N . GLN A 1 102 ? 15.256 50.658 -35.665 1.00 49.91 102 GLN A N 1
ATOM 796 C CA . GLN A 1 102 ? 16.083 51.866 -35.919 1.00 49.91 102 GLN A CA 1
ATOM 797 C C . GLN A 1 102 ? 16.074 52.030 -37.458 1.00 49.91 102 GLN A C 1
ATOM 799 O O . GLN A 1 102 ? 16.351 51.049 -38.142 1.00 49.91 102 GLN A O 1
ATOM 804 N N . ASP A 1 103 ? 15.665 53.102 -38.137 1.00 46.31 103 ASP A N 1
ATOM 805 C CA . ASP A 1 103 ? 15.508 54.540 -37.881 1.00 46.31 103 ASP A CA 1
ATOM 806 C C . ASP A 1 103 ? 14.352 55.050 -38.777 1.00 46.31 103 ASP A C 1
ATOM 808 O O . ASP A 1 103 ? 14.219 54.589 -39.916 1.00 46.31 103 ASP A O 1
ATOM 812 N N . ALA A 1 104 ? 13.546 56.000 -38.295 1.00 40.88 104 ALA A N 1
ATOM 813 C CA . ALA A 1 104 ? 12.606 56.796 -39.095 1.00 40.88 104 ALA A CA 1
ATOM 814 C C . ALA A 1 104 ? 12.759 58.277 -38.739 1.00 40.88 104 ALA A C 1
ATOM 816 O O . ALA A 1 104 ? 12.916 58.559 -37.528 1.00 40.88 104 ALA A O 1
#

Foldseek 3Di:
DFADAFPPPRHRDQKWWWKWQDPVLDTGTHHPDPRVCVRQVNDQQVVVPCVVRVGIDTPDMDGNVVVVPPPPPDDPPVVVVVVVVVVVVVVVVVVVVVPPDDDD

Solvent-accessible surface area (backbone atoms only — not comparable to full-atom values): 6259 Å² total; per-residue (Å²): 133,88,60,59,48,17,74,84,77,61,50,65,41,64,52,28,36,29,28,22,68,43,91,83,65,54,81,40,37,27,36,78,56,70,64,37,29,75,50,30,78,67,40,81,62,18,72,95,36,47,90,83,30,70,43,36,39,73,65,53,80,44,64,50,62,81,78,71,46,87,79,62,86,65,74,54,68,70,60,55,50,52,52,53,50,56,51,48,53,53,52,52,54,53,56,57,66,71,69,76,83,84,87,134

Secondary structure (DSSP, 8-state):
-PPPBPTTT--B-SEEEEEE-STT---EEE-TTHHHHHHHTTSGGGTT-TTTSTT-EEEEEEE-TTTT-----S--HHHHHHHHHHHHHHHHHHHHHTT-----

Mean predicted aligned error: 12.66 Å

Organism: Ampelomyces quisqualis (NCBI:txid50730)

Sequence (104 aa):
MPKKSCTLCHTPRPVLVRCQIDESAHWHFVCPGACWRSVSGGVEDAKGLEGEFPWYRYGGMWKDRSADGPVSAKKPKKVKQRQKVEGKERLEKKGVDMGCVQDA

Radius of gyration: 25.95 Å; Cα contacts (8 Å, |Δi|>4): 127; chains: 1; bounding box: 39×71×54 Å